Protein AF-A0A0F7SDL3-F1 (afdb_monomer_lite)

pLDDT: mean 82.26, std 19.61, range [41.38, 98.69]

Radius of gyration: 29.37 Å; chains: 1; bounding box: 58×48×86 Å

Sequence (144 aa):
MLKLSLVQLTTLALVLLSTGQEAFARPGKLRPVKSKHLRHDIKRKDLLSGARKLQSLAYATSERNRVFGSPGHKATVSFIEDEIRKAGDYYDVHLQPFTATYAQHSSELAIDNQPTKSVTFTYSPNGQFNDTKVVVLAQLKLQL

Structure (mmCIF, N/CA/C/O backbone):
data_AF-A0A0F7SDL3-F1
#
_entry.id   AF-A0A0F7SDL3-F1
#
loop_
_atom_site.group_PDB
_atom_site.id
_atom_sit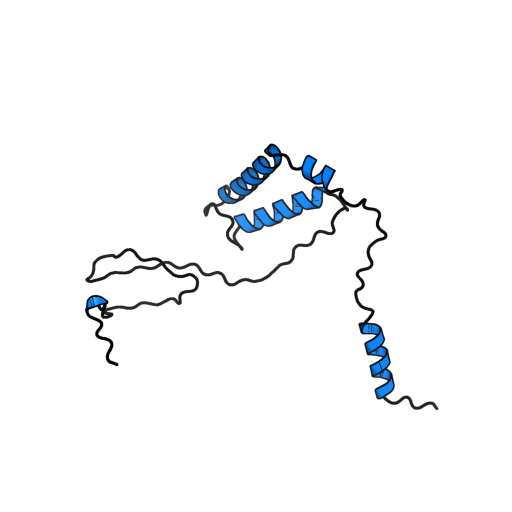e.type_symbol
_atom_site.label_atom_id
_atom_site.label_alt_id
_atom_site.label_comp_id
_atom_site.label_asym_id
_atom_site.label_entity_id
_atom_site.label_seq_id
_atom_site.pdbx_PDB_ins_code
_atom_site.Cartn_x
_atom_site.Cartn_y
_atom_site.Cartn_z
_atom_site.occupancy
_atom_site.B_iso_or_equiv
_atom_site.auth_seq_id
_atom_site.auth_comp_id
_atom_site.auth_asym_id
_atom_site.auth_atom_id
_atom_site.pdbx_PDB_model_num
ATOM 1 N N . MET A 1 1 ? 32.408 -34.895 48.897 1.00 44.41 1 MET A N 1
ATOM 2 C CA . MET A 1 1 ? 32.578 -34.105 47.656 1.00 44.41 1 MET A CA 1
ATOM 3 C C . MET A 1 1 ? 31.716 -34.741 46.577 1.00 44.41 1 MET A C 1
ATOM 5 O O . MET A 1 1 ? 32.043 -35.825 46.112 1.00 44.41 1 MET A O 1
ATOM 9 N N . LEU A 1 2 ? 30.566 -34.138 46.273 1.00 45.31 2 LEU A N 1
ATOM 10 C CA . LEU A 1 2 ? 29.586 -34.678 45.328 1.00 45.31 2 LEU A CA 1
ATOM 11 C C . LEU A 1 2 ? 30.009 -34.272 43.905 1.00 45.31 2 LEU A C 1
ATOM 13 O O . LEU A 1 2 ? 29.985 -33.090 43.570 1.00 45.31 2 LEU A O 1
ATOM 17 N N . LYS A 1 3 ? 30.466 -35.227 43.088 1.00 47.59 3 LYS A N 1
ATOM 18 C CA . LYS A 1 3 ? 30.807 -34.983 41.679 1.00 47.59 3 LYS A CA 1
ATOM 19 C C . LYS A 1 3 ? 29.519 -35.003 40.853 1.00 47.59 3 LYS A C 1
ATOM 21 O O . LYS A 1 3 ? 29.035 -36.080 40.517 1.00 47.59 3 LYS A O 1
ATOM 26 N N . LEU A 1 4 ? 28.967 -33.831 40.538 1.00 46.84 4 LEU A N 1
ATOM 27 C CA . LEU A 1 4 ? 27.928 -33.721 39.511 1.00 46.84 4 LEU A CA 1
ATOM 28 C C . LEU A 1 4 ? 28.576 -33.853 38.128 1.00 46.84 4 LEU A C 1
ATOM 30 O O . LEU A 1 4 ? 29.493 -33.111 37.781 1.00 46.84 4 LEU A O 1
ATOM 34 N N . SER A 1 5 ? 28.095 -34.820 37.350 1.00 55.72 5 SER A N 1
ATOM 35 C CA . SER A 1 5 ? 28.445 -34.991 35.940 1.00 55.72 5 SER A CA 1
ATOM 36 C C . SER A 1 5 ? 27.737 -33.933 35.089 1.00 55.72 5 SER A C 1
ATOM 38 O O . SER A 1 5 ? 26.569 -33.623 35.321 1.00 55.72 5 SER A O 1
ATOM 40 N N . LEU A 1 6 ? 28.434 -33.426 34.068 1.00 48.31 6 LEU A N 1
ATOM 41 C CA . LEU A 1 6 ? 27.993 -32.388 33.125 1.00 48.31 6 LEU A CA 1
ATOM 42 C C . LEU A 1 6 ? 26.655 -32.716 32.421 1.00 48.31 6 LEU A C 1
ATOM 44 O O . LEU A 1 6 ? 25.958 -31.817 31.961 1.00 48.31 6 LEU A O 1
ATOM 48 N N . VAL A 1 7 ? 26.256 -33.992 32.401 1.00 48.56 7 VAL A N 1
ATOM 49 C CA . VAL A 1 7 ? 24.986 -34.476 31.826 1.00 48.56 7 VAL A CA 1
ATOM 50 C C . VAL A 1 7 ? 23.770 -34.150 32.709 1.00 48.56 7 VAL A C 1
ATOM 52 O O . VAL A 1 7 ? 22.652 -34.075 32.213 1.00 48.56 7 VAL A O 1
ATOM 55 N N . GLN A 1 8 ? 23.959 -33.902 34.009 1.00 46.53 8 GLN A N 1
ATOM 56 C CA . GLN A 1 8 ? 22.860 -33.521 34.910 1.00 46.53 8 GLN A CA 1
ATOM 57 C C . GLN A 1 8 ? 22.561 -32.014 34.909 1.00 46.53 8 GLN A C 1
ATOM 59 O O . GLN A 1 8 ? 21.512 -31.604 35.398 1.00 46.53 8 GLN A O 1
ATOM 64 N N . LEU A 1 9 ? 23.445 -31.183 34.345 1.00 43.44 9 LEU A N 1
ATOM 65 C CA . LEU A 1 9 ? 23.198 -29.742 34.206 1.00 43.44 9 LEU A CA 1
ATOM 66 C C . LEU A 1 9 ? 22.386 -29.392 32.952 1.00 43.44 9 LEU A C 1
ATOM 68 O O . LEU A 1 9 ? 21.700 -28.372 32.939 1.00 43.44 9 LEU A O 1
ATOM 72 N N . THR A 1 10 ? 22.403 -30.231 31.915 1.00 46.22 10 THR A N 1
ATOM 73 C CA . THR A 1 10 ? 21.662 -29.964 30.671 1.00 46.22 10 THR A CA 1
ATOM 74 C C . THR A 1 10 ? 20.185 -30.344 30.759 1.00 46.22 10 THR A C 1
ATOM 76 O O . THR A 1 10 ? 19.356 -29.703 30.115 1.00 46.22 10 THR A O 1
ATOM 79 N N . THR A 1 11 ? 19.810 -31.311 31.600 1.00 42.84 11 THR A N 1
ATOM 80 C CA . THR A 1 11 ? 18.397 -31.673 31.805 1.00 42.84 11 THR A CA 1
ATOM 81 C C . THR A 1 11 ? 17.630 -30.652 32.644 1.00 42.84 11 THR A C 1
ATOM 83 O O . THR A 1 11 ? 16.439 -30.466 32.409 1.00 42.84 11 THR A O 1
ATOM 86 N N . LEU A 1 12 ? 18.286 -29.920 33.553 1.00 41.38 12 LEU A N 1
ATOM 87 C CA . LEU A 1 12 ? 17.615 -28.863 34.320 1.00 41.38 12 LEU A CA 1
ATOM 88 C C . LEU A 1 12 ? 17.368 -27.596 33.480 1.00 41.38 12 LEU A C 1
ATOM 90 O O . LEU A 1 12 ? 16.360 -26.919 33.666 1.00 41.38 12 LEU A O 1
ATOM 94 N N . ALA A 1 13 ? 18.234 -27.312 32.502 1.00 48.34 13 ALA A N 1
ATOM 95 C CA . ALA A 1 13 ? 18.068 -26.178 31.592 1.00 48.34 13 ALA A CA 1
ATOM 96 C C . ALA A 1 13 ? 16.918 -26.375 30.584 1.00 48.34 13 ALA A C 1
ATOM 98 O O . ALA A 1 13 ? 16.270 -25.402 30.203 1.00 48.34 13 ALA A O 1
ATOM 99 N N . LEU A 1 14 ? 16.613 -27.618 30.185 1.00 42.19 14 LEU A N 1
ATOM 100 C CA . LEU A 1 14 ? 15.538 -27.892 29.223 1.00 42.19 14 LEU A CA 1
ATOM 101 C C . LEU A 1 14 ? 14.135 -27.841 29.855 1.00 42.19 14 LEU A C 1
ATOM 103 O O . LEU A 1 14 ? 13.177 -27.474 29.180 1.00 42.19 14 LEU A O 1
ATOM 107 N N . VAL A 1 15 ? 14.012 -28.118 31.157 1.00 45.72 15 VAL A N 1
ATOM 108 C CA . VAL A 1 15 ? 12.742 -27.955 31.894 1.00 45.72 15 VAL A CA 1
ATOM 109 C C . VAL A 1 15 ? 12.436 -26.475 32.174 1.00 45.72 15 VAL A C 1
ATOM 111 O O . VAL A 1 15 ? 11.274 -26.093 32.242 1.00 45.72 15 VAL A O 1
ATOM 114 N N . LEU A 1 16 ? 13.458 -25.616 32.251 1.00 47.44 16 LEU A N 1
ATOM 115 C CA . LEU A 1 16 ? 13.290 -24.159 32.374 1.00 47.44 16 LEU A CA 1
ATOM 116 C C . LEU A 1 16 ? 12.958 -23.462 31.040 1.00 47.44 16 LEU A C 1
ATOM 118 O O . LEU A 1 16 ? 12.500 -22.320 31.051 1.00 47.44 16 LEU A O 1
ATOM 122 N N . LEU A 1 17 ? 13.156 -24.132 29.897 1.00 44.50 17 LEU A N 1
ATOM 123 C CA . LEU A 1 17 ? 12.828 -23.593 28.571 1.00 44.50 17 LEU A CA 1
ATOM 124 C C . LEU A 1 17 ? 11.430 -23.996 28.073 1.00 44.50 17 LEU A C 1
ATOM 126 O O . LEU A 1 17 ? 10.880 -23.304 27.222 1.00 44.50 17 LEU A O 1
ATOM 130 N N . SER A 1 18 ? 10.823 -25.061 28.613 1.00 44.84 18 SER A N 1
ATOM 131 C CA . SER A 1 18 ? 9.437 -25.438 28.282 1.00 44.84 18 SER A CA 1
ATOM 132 C C . SER A 1 18 ? 8.379 -24.641 29.052 1.00 44.84 18 SER A C 1
ATOM 134 O O . SER A 1 18 ? 7.203 -24.696 28.705 1.00 44.84 18 SER A O 1
ATOM 136 N N . THR A 1 19 ? 8.779 -23.858 30.060 1.00 49.62 19 THR A N 1
ATOM 137 C CA . THR A 1 19 ? 7.898 -22.919 30.779 1.00 49.62 19 THR A CA 1
ATOM 138 C C . THR A 1 19 ? 7.917 -21.501 30.193 1.00 49.62 19 THR A C 1
ATOM 140 O O . THR A 1 19 ? 7.320 -20.583 30.755 1.00 49.62 19 THR A O 1
ATOM 143 N N . GLY A 1 20 ? 8.619 -21.287 29.077 1.00 50.12 20 GLY A N 1
ATOM 144 C CA . GLY A 1 20 ? 8.717 -19.995 28.411 1.00 50.12 20 GLY A CA 1
ATOM 145 C C . GLY A 1 20 ? 7.558 -19.744 27.451 1.00 50.12 20 GLY A C 1
ATOM 146 O O . GLY A 1 20 ? 7.540 -20.296 26.360 1.00 50.12 20 GLY A O 1
ATOM 147 N N . GLN A 1 21 ? 6.678 -18.818 27.841 1.00 47.75 21 GLN A N 1
ATOM 148 C CA . GLN A 1 21 ? 5.599 -18.208 27.052 1.00 47.75 21 GLN A CA 1
ATOM 149 C C . GLN A 1 21 ? 4.254 -18.951 27.013 1.00 47.75 21 GLN A C 1
ATOM 151 O O . GLN A 1 21 ? 3.560 -18.946 26.001 1.00 47.75 21 GLN A O 1
ATOM 156 N N . GLU A 1 22 ? 3.762 -19.390 28.171 1.00 42.62 22 GLU A N 1
ATOM 157 C CA . GLU A 1 22 ? 2.388 -18.980 28.482 1.00 42.62 22 GLU A CA 1
ATOM 158 C C . GLU A 1 22 ? 2.457 -17.451 28.578 1.00 42.62 22 GLU A C 1
ATOM 160 O O . GLU A 1 22 ? 3.013 -16.902 29.533 1.00 42.62 22 GLU A O 1
ATOM 165 N N . ALA A 1 23 ? 2.026 -16.741 27.531 1.00 47.28 23 ALA A N 1
ATOM 166 C CA . ALA A 1 23 ? 1.775 -15.316 27.657 1.00 47.28 23 ALA A CA 1
ATOM 167 C C . ALA A 1 23 ? 0.860 -15.181 28.871 1.00 47.28 23 ALA A C 1
ATOM 169 O O . ALA A 1 23 ? -0.267 -15.670 28.825 1.00 47.28 23 ALA A O 1
ATOM 170 N N . PHE A 1 24 ? 1.369 -14.619 29.972 1.00 42.44 24 PHE A N 1
ATOM 171 C CA . PHE A 1 24 ? 0.563 -14.362 31.154 1.00 42.44 24 PHE A CA 1
ATOM 172 C C . PHE A 1 24 ? -0.623 -13.530 30.683 1.00 42.44 24 PHE A C 1
ATOM 174 O O . PHE A 1 24 ? -0.495 -12.326 30.450 1.00 42.44 24 PHE A O 1
ATOM 181 N N . ALA A 1 25 ? -1.765 -14.187 30.479 1.00 52.19 25 ALA A N 1
ATOM 182 C CA . ALA A 1 25 ? -3.009 -13.514 30.208 1.00 52.19 25 ALA A CA 1
ATOM 183 C C . ALA A 1 25 ? -3.207 -12.599 31.410 1.00 52.19 25 ALA A C 1
ATOM 185 O O . ALA A 1 25 ? -3.392 -13.072 32.536 1.00 52.19 25 ALA A O 1
ATOM 186 N N . ARG A 1 26 ? -3.073 -11.283 31.188 1.00 53.75 26 ARG A N 1
ATOM 187 C CA . ARG A 1 26 ? -3.397 -10.286 32.207 1.00 53.75 26 ARG A CA 1
ATOM 188 C C . ARG A 1 26 ? -4.755 -10.690 32.791 1.00 53.75 26 ARG A C 1
ATOM 190 O O . ARG A 1 26 ? -5.655 -10.979 31.998 1.00 53.75 26 ARG A O 1
ATOM 197 N N . PRO A 1 27 ? -4.918 -10.749 34.126 1.00 49.06 27 PRO A N 1
ATOM 198 C CA . PRO A 1 27 ? -6.182 -11.146 34.733 1.00 49.06 27 PRO A CA 1
ATOM 199 C C . PRO A 1 27 ? -7.322 -10.358 34.076 1.00 49.06 27 PRO A C 1
ATOM 201 O O . PRO A 1 27 ? -7.302 -9.126 34.048 1.00 49.06 27 PRO A O 1
ATOM 204 N N . GLY A 1 28 ? -8.240 -11.091 33.439 1.00 62.06 28 GLY A N 1
ATOM 205 C CA . GLY A 1 28 ? -9.167 -10.566 32.439 1.00 62.06 28 GLY A CA 1
ATOM 206 C C . GLY A 1 28 ? -10.109 -9.513 33.010 1.00 62.06 28 GLY A C 1
ATOM 207 O O . GLY A 1 28 ? -11.153 -9.839 33.566 1.00 62.06 28 GLY A O 1
ATOM 208 N N . LYS A 1 29 ? -9.755 -8.236 32.845 1.00 59.78 29 LYS A N 1
ATOM 209 C CA . LYS A 1 29 ? -10.617 -7.099 33.203 1.00 59.78 29 LYS A CA 1
ATOM 210 C C . LYS A 1 29 ? -11.570 -6.696 32.070 1.00 59.78 29 LYS A C 1
ATOM 212 O O . LYS A 1 29 ? -12.485 -5.903 32.284 1.00 59.78 29 LYS A O 1
ATOM 217 N N . LEU A 1 30 ? -11.366 -7.237 30.869 1.00 68.44 30 LEU A N 1
ATOM 218 C CA . LEU A 1 30 ? -12.079 -6.852 29.656 1.00 68.44 30 LEU A CA 1
ATOM 219 C C . LEU A 1 30 ? -13.218 -7.834 29.376 1.00 68.44 30 LEU A C 1
ATOM 221 O O . LEU A 1 30 ? -13.021 -9.045 29.294 1.00 68.44 30 LEU A O 1
ATOM 225 N N . ARG A 1 31 ? -14.439 -7.306 29.259 1.00 74.00 31 ARG A N 1
ATOM 226 C CA . ARG A 1 31 ? -15.630 -8.120 28.992 1.00 74.00 31 ARG A CA 1
ATOM 227 C C . ARG A 1 31 ? -15.561 -8.662 27.562 1.00 74.00 31 ARG A C 1
ATOM 229 O O . ARG A 1 31 ? -15.418 -7.851 26.651 1.00 74.00 31 ARG A O 1
ATOM 236 N N . PRO A 1 32 ? -15.757 -9.974 27.340 1.00 77.75 32 PRO A N 1
ATOM 237 C CA . PRO A 1 32 ? -15.814 -10.532 25.996 1.00 77.75 32 PRO A CA 1
ATOM 238 C C . PRO A 1 32 ? -16.857 -9.827 25.124 1.00 77.75 32 PRO A C 1
ATOM 240 O O . PRO A 1 32 ? -17.986 -9.567 25.560 1.00 77.75 32 PRO A O 1
ATOM 243 N N . VAL A 1 33 ? -16.496 -9.552 23.869 1.00 82.56 33 VAL A N 1
ATOM 244 C CA . VAL A 1 33 ? -17.413 -8.956 22.892 1.00 82.56 33 VAL A CA 1
ATOM 245 C C . VAL A 1 33 ? -18.567 -9.922 22.629 1.00 82.56 33 VAL A C 1
ATOM 247 O O . VAL A 1 33 ? -18.367 -11.061 22.208 1.00 82.56 33 VAL A O 1
ATOM 250 N N . LYS A 1 34 ? -19.809 -9.468 22.824 1.00 89.50 34 LYS A N 1
ATOM 251 C CA . LYS A 1 34 ? -20.985 -10.273 22.468 1.00 89.50 34 LYS A CA 1
ATOM 252 C C . LYS A 1 34 ? -21.309 -10.096 20.988 1.00 89.50 34 LYS A C 1
ATOM 254 O O . LYS A 1 34 ? -21.602 -8.992 20.532 1.00 89.50 34 LYS A O 1
ATOM 259 N N . SER A 1 35 ? -21.383 -11.211 20.270 1.00 92.31 35 SER A N 1
ATOM 260 C CA . SER A 1 35 ? -21.625 -11.266 18.822 1.00 92.31 35 SER A CA 1
ATOM 261 C C . SER A 1 35 ? -22.849 -10.453 18.348 1.00 92.31 35 SER A C 1
ATOM 263 O O . SER A 1 35 ? -22.792 -9.776 17.322 1.00 92.31 35 SER A O 1
ATOM 265 N N . LYS A 1 36 ? -23.954 -10.464 19.112 1.00 95.25 36 LYS A N 1
ATOM 266 C CA . LYS A 1 36 ? -25.171 -9.690 18.795 1.00 95.25 36 LYS A CA 1
ATOM 267 C C . LYS A 1 36 ? -24.939 -8.174 18.839 1.00 95.25 36 LYS A C 1
ATOM 269 O O . LYS A 1 36 ? -25.454 -7.479 17.970 1.00 95.25 36 LYS A O 1
ATOM 274 N N . HIS A 1 37 ? -24.191 -7.679 19.827 1.00 91.62 37 HIS A N 1
ATOM 275 C CA . HIS A 1 37 ? -23.888 -6.249 19.945 1.00 91.62 37 HIS A CA 1
ATOM 276 C C . HIS A 1 37 ? -22.924 -5.814 18.841 1.00 91.62 37 HIS A C 1
ATOM 278 O O . HIS A 1 37 ? -23.240 -4.884 18.115 1.00 91.62 37 HIS A O 1
ATOM 284 N N . LEU A 1 38 ? -21.858 -6.584 18.594 1.00 89.81 38 LEU A N 1
ATOM 285 C CA . LEU A 1 38 ? -20.905 -6.286 17.521 1.00 89.81 38 LEU A CA 1
ATOM 286 C C . LEU A 1 38 ? -21.587 -6.135 16.156 1.00 89.81 38 LEU A C 1
ATOM 288 O O . LEU A 1 38 ? -21.374 -5.150 15.460 1.00 89.81 38 LEU A O 1
ATOM 292 N N . ARG A 1 39 ? -22.451 -7.085 15.775 1.00 94.38 39 ARG A N 1
ATOM 293 C CA . ARG A 1 39 ? -23.202 -6.976 14.514 1.00 94.38 39 ARG A CA 1
ATOM 294 C C . ARG A 1 39 ? -24.139 -5.775 14.485 1.00 94.38 39 ARG A C 1
ATOM 296 O O . ARG A 1 39 ? -24.354 -5.213 13.418 1.00 94.38 39 ARG A O 1
ATOM 303 N N . HIS A 1 40 ? -24.720 -5.410 15.628 1.00 95.81 40 HIS A N 1
ATOM 304 C CA . HIS A 1 40 ? -25.556 -4.222 15.714 1.00 95.81 40 HIS A CA 1
ATOM 305 C C . HIS A 1 40 ? -24.726 -2.953 15.490 1.00 95.81 40 HIS A C 1
ATOM 307 O O . HIS A 1 40 ? -25.217 -2.043 14.830 1.00 95.81 40 HIS A O 1
ATOM 313 N N . ASP A 1 41 ? -23.492 -2.899 15.982 1.00 93.50 41 ASP A N 1
ATOM 314 C CA . ASP A 1 41 ? -22.626 -1.718 15.898 1.00 93.50 41 ASP A CA 1
ATOM 315 C C . ASP A 1 41 ? -21.999 -1.520 14.509 1.00 93.50 41 ASP A C 1
ATOM 317 O O . ASP A 1 41 ? -21.608 -0.409 14.160 1.00 93.50 41 ASP A O 1
ATOM 321 N N . ILE A 1 42 ? -21.980 -2.550 13.658 1.00 94.31 42 ILE A N 1
ATOM 322 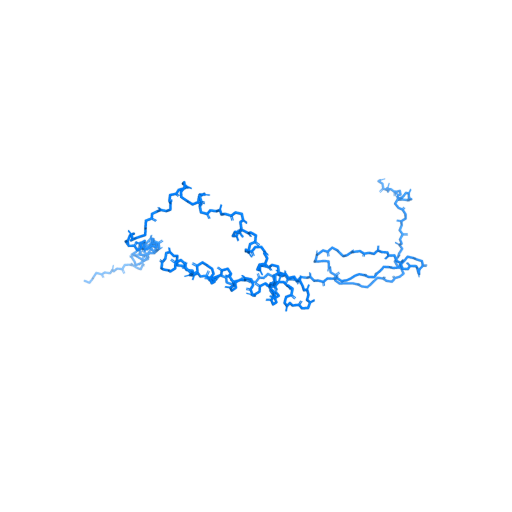C CA . ILE A 1 42 ? -21.551 -2.426 12.259 1.00 94.31 42 ILE A CA 1
ATOM 323 C C . ILE A 1 42 ? -22.621 -1.663 11.464 1.00 94.31 42 ILE A C 1
ATOM 325 O O . ILE A 1 42 ? -23.620 -2.229 11.011 1.00 94.31 42 ILE A O 1
ATOM 329 N N . LYS A 1 43 ? -22.417 -0.356 11.263 1.00 97.56 43 LYS A N 1
ATOM 330 C CA . LYS A 1 43 ? -23.318 0.483 10.460 1.00 97.56 43 LYS A CA 1
ATOM 331 C C . LYS A 1 43 ? -22.735 0.774 9.081 1.00 97.56 43 LYS A C 1
ATOM 333 O O . LYS A 1 43 ? -21.570 1.133 8.932 1.00 97.56 43 LYS A O 1
ATOM 338 N N . ARG A 1 44 ? -23.598 0.750 8.057 1.00 98.06 44 ARG A N 1
ATOM 339 C CA . ARG A 1 44 ? -23.237 1.099 6.668 1.00 98.06 44 ARG A CA 1
ATOM 340 C C . ARG A 1 44 ? -22.559 2.469 6.553 1.00 98.06 44 ARG A C 1
ATOM 342 O O . ARG A 1 44 ? -21.610 2.610 5.788 1.00 98.06 44 ARG A O 1
ATOM 349 N N . LYS A 1 45 ? -23.051 3.472 7.289 1.00 98.12 45 LYS A N 1
ATOM 350 C CA . LYS A 1 45 ? -22.488 4.832 7.278 1.00 98.12 45 LYS A CA 1
ATOM 351 C C . LYS A 1 45 ? -21.027 4.864 7.743 1.00 98.12 45 LYS A C 1
ATOM 353 O O . LYS A 1 45 ? -20.220 5.566 7.141 1.00 98.12 45 LYS A O 1
ATOM 358 N N . ASP A 1 46 ? -20.686 4.056 8.743 1.00 96.88 46 ASP A N 1
ATOM 359 C CA . ASP A 1 46 ? -19.356 4.034 9.347 1.00 96.88 46 ASP A CA 1
ATOM 360 C C . ASP A 1 46 ? -18.387 3.262 8.439 1.00 96.88 46 ASP A C 1
ATOM 362 O O . ASP A 1 46 ? -17.285 3.737 8.173 1.00 96.88 46 ASP A O 1
ATOM 366 N N . LEU A 1 47 ? -18.848 2.161 7.823 1.00 97.25 47 LEU A N 1
ATOM 367 C CA . LEU A 1 47 ? -18.103 1.449 6.773 1.00 97.25 47 LEU A CA 1
ATOM 368 C C . LEU A 1 47 ? -17.787 2.352 5.571 1.00 97.25 47 LEU A C 1
ATOM 370 O O . LEU A 1 47 ? -16.658 2.371 5.081 1.00 97.25 47 LEU A O 1
ATOM 374 N N . LEU A 1 48 ? -18.770 3.130 5.102 1.00 98.44 48 LEU A N 1
ATOM 375 C CA . LEU A 1 48 ? -18.572 4.076 4.003 1.00 98.44 48 LEU A CA 1
ATOM 376 C C . LEU A 1 48 ? -17.597 5.199 4.383 1.00 98.44 48 LEU A C 1
ATOM 378 O O . LEU A 1 48 ? -16.763 5.583 3.564 1.00 98.44 48 LEU A O 1
ATOM 382 N N . SER A 1 49 ? -17.687 5.718 5.609 1.00 97.94 49 SER A N 1
ATOM 383 C CA . SER A 1 49 ? -16.746 6.714 6.129 1.00 97.94 49 SER A CA 1
ATOM 384 C C . SER A 1 49 ? -15.314 6.171 6.141 1.00 97.94 49 SER A C 1
ATOM 386 O O . SER A 1 49 ? -14.410 6.800 5.588 1.00 97.94 49 SER A O 1
ATOM 388 N N . GLY A 1 50 ? -15.118 4.953 6.660 1.00 97.19 50 GLY A N 1
ATOM 389 C CA . GLY A 1 50 ? -13.823 4.271 6.650 1.00 97.19 50 GLY A CA 1
ATOM 390 C C . GLY A 1 50 ? -13.276 4.071 5.235 1.00 97.19 50 GLY A C 1
ATOM 391 O O . GLY A 1 50 ? -12.128 4.417 4.959 1.00 97.19 50 GLY A O 1
ATOM 392 N N . ALA A 1 51 ? -14.109 3.607 4.298 1.00 98.06 51 ALA A N 1
ATOM 393 C CA . ALA A 1 51 ? -13.715 3.443 2.898 1.00 98.06 51 ALA A CA 1
ATOM 394 C C . ALA A 1 51 ? -13.279 4.771 2.251 1.00 98.06 51 ALA A C 1
ATOM 396 O O . ALA A 1 51 ? -12.245 4.827 1.583 1.00 98.06 51 ALA A O 1
ATOM 397 N N . ARG A 1 52 ? -14.019 5.862 2.495 1.00 98.50 52 ARG A N 1
ATOM 398 C CA . ARG A 1 52 ? -13.667 7.208 2.010 1.00 98.50 52 ARG A CA 1
ATOM 399 C C . ARG A 1 52 ? -12.369 7.718 2.621 1.00 98.50 52 ARG A C 1
ATOM 401 O O . ARG A 1 52 ? -11.564 8.318 1.913 1.00 98.50 52 ARG A O 1
ATOM 408 N N . LYS A 1 53 ? -12.130 7.449 3.907 1.00 98.50 53 LYS A N 1
ATOM 409 C CA . LYS A 1 53 ? -10.866 7.798 4.559 1.00 98.50 53 LYS A CA 1
ATOM 410 C C . LYS A 1 53 ? -9.700 7.061 3.904 1.00 98.50 53 LYS A C 1
ATOM 412 O O . LYS A 1 53 ? -8.756 7.718 3.476 1.00 98.50 53 LYS A O 1
ATOM 417 N N . LEU A 1 54 ? -9.800 5.746 3.708 1.00 98.38 54 LEU A N 1
ATOM 418 C CA . LEU A 1 54 ? -8.777 4.960 3.004 1.00 98.38 54 LEU A CA 1
ATOM 419 C C . LEU A 1 54 ? -8.537 5.456 1.569 1.00 98.38 54 LEU A C 1
ATOM 421 O O . LEU A 1 54 ? -7.394 5.514 1.120 1.00 98.38 54 LEU A O 1
ATOM 425 N N . GLN A 1 55 ? -9.590 5.855 0.853 1.00 98.44 55 GLN A N 1
ATOM 426 C CA . GLN A 1 55 ? -9.455 6.456 -0.474 1.00 98.44 55 GLN A CA 1
ATOM 427 C C . GLN A 1 55 ? -8.729 7.807 -0.420 1.00 98.44 55 GLN A C 1
ATOM 429 O O . GLN A 1 55 ? -7.831 8.043 -1.224 1.00 98.44 55 GLN A O 1
ATOM 434 N N . SER A 1 56 ? -9.057 8.669 0.548 1.00 98.69 56 SER A N 1
ATOM 435 C CA . SER A 1 56 ? -8.382 9.963 0.714 1.00 98.69 56 SER A CA 1
ATOM 436 C C . SER A 1 56 ? -6.885 9.816 0.991 1.00 98.69 56 SER A C 1
ATOM 438 O O . SER A 1 56 ? -6.102 10.610 0.486 1.00 98.69 56 SER A O 1
ATOM 440 N N . LEU A 1 57 ? -6.477 8.767 1.718 1.00 98.62 57 LEU A N 1
ATOM 441 C CA . LEU A 1 57 ? -5.064 8.480 1.982 1.00 98.62 57 LEU A CA 1
ATOM 442 C C . LEU A 1 57 ? -4.312 8.104 0.702 1.00 98.62 57 LEU A C 1
ATOM 444 O O . LEU A 1 57 ? -3.177 8.526 0.521 1.00 98.62 57 LEU A O 1
ATOM 448 N N . ALA A 1 58 ? -4.954 7.359 -0.204 1.00 98.38 58 ALA A N 1
ATOM 449 C CA . ALA A 1 58 ? -4.405 7.117 -1.536 1.00 98.38 58 ALA A CA 1
ATOM 450 C C . ALA A 1 58 ? -4.271 8.434 -2.315 1.00 98.38 58 ALA A C 1
ATOM 452 O O . ALA A 1 58 ? -3.213 8.736 -2.848 1.00 98.38 58 ALA A O 1
ATOM 453 N N . TYR A 1 59 ? -5.335 9.237 -2.364 1.00 98.44 59 TYR A N 1
ATOM 454 C CA . TYR A 1 59 ? -5.414 10.433 -3.213 1.00 98.44 59 TYR A CA 1
ATOM 455 C C . TYR A 1 59 ? -4.569 11.608 -2.703 1.00 98.44 59 TYR A C 1
ATOM 457 O O . TYR A 1 59 ? -4.378 12.573 -3.439 1.00 98.44 59 TYR A O 1
ATOM 465 N N . ALA A 1 60 ? -4.063 11.525 -1.472 1.00 98.25 60 ALA A N 1
ATOM 466 C CA . ALA A 1 60 ? -3.117 12.475 -0.902 1.00 98.25 60 ALA A CA 1
ATOM 467 C C . ALA A 1 60 ? -1.684 12.317 -1.452 1.00 98.25 60 ALA A C 1
ATOM 469 O O . ALA A 1 60 ? -0.822 13.120 -1.105 1.00 98.25 60 ALA A O 1
ATOM 470 N N . THR A 1 61 ? -1.415 11.307 -2.291 1.00 97.06 61 THR A N 1
ATOM 471 C CA . THR A 1 61 ? -0.109 11.096 -2.939 1.00 97.06 61 THR A CA 1
ATOM 472 C C . THR A 1 61 ? -0.198 11.243 -4.459 1.00 97.06 61 THR A C 1
ATOM 474 O O . THR A 1 61 ? -1.276 11.128 -5.050 1.00 97.06 61 THR A O 1
ATOM 477 N N . SER A 1 62 ? 0.949 11.468 -5.106 1.00 96.50 62 SER A N 1
ATOM 478 C CA . SER A 1 62 ? 1.084 11.546 -6.568 1.00 96.50 62 SER A CA 1
ATOM 479 C C . SER A 1 62 ? 0.635 10.269 -7.278 1.00 96.50 62 SER A C 1
ATOM 481 O O . SER A 1 62 ? -0.022 10.328 -8.313 1.00 96.50 62 SER A O 1
ATOM 483 N N . GLU A 1 63 ? 0.949 9.108 -6.708 1.00 94.31 63 GLU A N 1
ATOM 484 C CA . GLU A 1 63 ? 0.670 7.787 -7.283 1.00 94.31 63 GLU A CA 1
ATOM 485 C C . GLU A 1 63 ? -0.781 7.344 -7.055 1.00 94.31 63 GLU A C 1
ATOM 487 O O . GLU A 1 63 ? -1.233 6.361 -7.650 1.00 94.31 63 GLU A O 1
ATOM 492 N N . ARG A 1 64 ? -1.517 8.058 -6.188 1.00 97.56 64 ARG A N 1
ATOM 493 C CA . ARG A 1 64 ? -2.955 7.885 -5.934 1.00 97.56 64 ARG A CA 1
ATOM 494 C C . ARG A 1 64 ? -3.349 6.464 -5.521 1.00 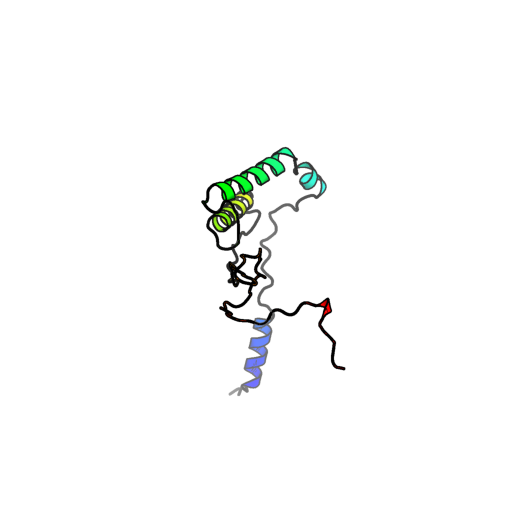97.56 64 ARG A C 1
ATOM 496 O O . ARG A 1 64 ? -4.448 5.999 -5.822 1.00 97.56 64 ARG A O 1
ATOM 503 N N . ASN A 1 65 ? -2.458 5.757 -4.830 1.00 96.81 65 ASN A N 1
ATOM 504 C CA . ASN A 1 65 ? -2.643 4.360 -4.447 1.00 96.81 65 ASN A CA 1
ATOM 505 C C . ASN A 1 65 ? -2.111 4.067 -3.032 1.00 96.81 65 ASN A C 1
ATOM 507 O O . ASN A 1 65 ? -1.557 4.929 -2.355 1.00 96.81 65 ASN A O 1
ATOM 511 N N . ARG A 1 66 ? -2.319 2.829 -2.569 1.00 97.25 66 ARG A N 1
ATOM 512 C CA . ARG A 1 66 ? -1.844 2.323 -1.268 1.00 97.25 66 ARG A CA 1
ATOM 513 C C . ARG A 1 66 ? -0.946 1.089 -1.436 1.00 97.25 66 ARG A C 1
ATOM 515 O O . ARG A 1 66 ? -1.037 0.160 -0.639 1.00 97.25 66 ARG A O 1
ATOM 522 N N . VAL A 1 67 ? -0.144 1.047 -2.508 1.00 95.00 67 VAL A N 1
ATOM 523 C CA . VAL A 1 67 ? 0.810 -0.046 -2.784 1.00 95.00 67 VAL A CA 1
ATOM 524 C C . VAL A 1 67 ? 1.777 -0.209 -1.611 1.00 95.00 67 VAL A C 1
ATOM 526 O O . VAL A 1 67 ? 2.234 0.784 -1.052 1.00 95.00 67 VAL A O 1
ATOM 529 N N . PHE A 1 68 ? 2.078 -1.449 -1.219 1.00 94.56 68 PHE A N 1
ATOM 530 C CA . PHE A 1 68 ? 2.902 -1.724 -0.042 1.00 94.56 68 PHE A CA 1
ATOM 531 C C . PHE A 1 68 ? 4.251 -0.988 -0.090 1.00 94.56 68 PHE A C 1
ATOM 533 O O . PHE A 1 68 ? 4.862 -0.827 -1.141 1.00 94.56 68 PHE A O 1
ATOM 540 N N . GLY A 1 69 ? 4.694 -0.485 1.061 1.00 93.62 69 GLY A N 1
ATOM 541 C CA . GLY A 1 69 ? 5.916 0.319 1.181 1.00 93.62 69 GLY A CA 1
ATOM 542 C C . GLY A 1 69 ? 5.795 1.784 0.726 1.00 93.62 69 GLY A C 1
ATOM 543 O O . GLY A 1 69 ? 6.612 2.604 1.152 1.00 93.62 69 GLY A O 1
ATOM 544 N N . SER A 1 70 ? 4.768 2.148 -0.052 1.00 95.06 70 SER A N 1
ATOM 545 C CA . SER A 1 70 ? 4.554 3.523 -0.526 1.00 95.06 70 SER A CA 1
ATOM 546 C C . SER A 1 70 ? 4.116 4.486 0.594 1.00 95.06 70 SER A C 1
ATOM 548 O O . SER A 1 70 ? 3.683 4.043 1.667 1.00 95.06 70 SER A O 1
ATOM 550 N N . PRO A 1 71 ? 4.171 5.817 0.372 1.00 97.56 71 PRO A N 1
ATOM 551 C CA . PRO A 1 71 ? 3.637 6.794 1.323 1.00 97.56 71 PRO A CA 1
ATOM 552 C C . PRO A 1 71 ? 2.156 6.561 1.668 1.00 97.56 71 PRO A C 1
ATOM 554 O O . PRO A 1 71 ? 1.791 6.586 2.843 1.00 97.56 71 PRO A O 1
ATOM 557 N N . GLY A 1 72 ? 1.316 6.245 0.673 1.00 98.12 72 GLY A N 1
ATOM 558 C CA . GLY A 1 72 ? -0.107 5.955 0.885 1.00 98.12 72 GLY A CA 1
ATOM 559 C C . GLY A 1 72 ? -0.335 4.690 1.720 1.00 98.12 72 GLY A C 1
ATOM 560 O O . GLY A 1 72 ? -1.247 4.642 2.550 1.00 98.12 72 GLY A O 1
ATOM 561 N N . HIS A 1 73 ? 0.525 3.678 1.568 1.00 97.69 73 HIS A N 1
ATOM 562 C CA . HIS A 1 73 ? 0.516 2.496 2.431 1.00 97.69 73 HIS A CA 1
ATOM 563 C C . HIS A 1 73 ? 0.903 2.829 3.873 1.00 97.69 73 HIS A C 1
ATOM 565 O O . HIS A 1 73 ? 0.165 2.469 4.786 1.00 97.69 73 HIS A O 1
ATOM 571 N N . LYS A 1 74 ? 2.002 3.561 4.093 1.00 97.81 74 LYS A N 1
ATOM 572 C CA . LYS A 1 74 ? 2.434 3.963 5.444 1.00 97.81 74 LYS A CA 1
ATOM 573 C C . LYS A 1 74 ? 1.347 4.757 6.171 1.00 97.81 74 LYS A C 1
ATOM 575 O O . LYS A 1 74 ? 1.007 4.426 7.301 1.00 97.81 74 LYS A O 1
ATOM 580 N N . ALA A 1 75 ? 0.730 5.722 5.488 1.00 98.44 75 ALA A N 1
ATOM 581 C CA . ALA A 1 75 ? -0.376 6.500 6.044 1.00 98.44 75 ALA A CA 1
ATOM 582 C C . ALA A 1 75 ? -1.600 5.629 6.387 1.00 98.44 75 ALA A C 1
ATOM 584 O O . ALA A 1 75 ? -2.309 5.890 7.356 1.00 98.44 75 ALA A O 1
ATOM 585 N N . THR A 1 76 ? -1.837 4.568 5.611 1.00 98.50 76 THR A N 1
ATOM 586 C CA . THR A 1 76 ? -2.904 3.596 5.886 1.00 98.50 76 THR A CA 1
ATOM 587 C C . THR A 1 76 ? -2.612 2.749 7.116 1.00 98.50 76 THR A C 1
ATOM 589 O O . THR A 1 76 ? -3.519 2.533 7.914 1.00 98.50 76 THR A O 1
ATOM 592 N N . VAL A 1 77 ? -1.369 2.290 7.287 1.00 98.25 77 VAL A N 1
ATOM 593 C CA . VAL A 1 77 ? -0.952 1.539 8.480 1.00 98.25 77 VAL A CA 1
ATOM 594 C C . VAL A 1 77 ? -1.147 2.389 9.733 1.00 98.25 77 VAL A C 1
ATOM 596 O O . VAL A 1 77 ? -1.809 1.930 10.658 1.00 98.25 77 VAL A O 1
ATOM 599 N N . SER A 1 78 ? -0.672 3.640 9.727 1.00 97.88 78 SER A N 1
ATOM 600 C CA . SER A 1 78 ? -0.871 4.563 10.854 1.00 97.88 78 SER A CA 1
ATOM 601 C C . SER A 1 78 ? -2.350 4.807 11.149 1.00 97.88 78 SER A C 1
ATOM 603 O O . SER A 1 78 ? -2.764 4.721 12.295 1.00 97.88 78 SER A O 1
ATOM 605 N N . PHE A 1 79 ? -3.180 5.023 10.121 1.00 98.00 79 PHE A N 1
ATOM 606 C CA . PHE A 1 79 ? -4.621 5.193 10.317 1.00 98.00 79 PHE A CA 1
ATOM 607 C C . PHE A 1 79 ? -5.274 3.977 10.992 1.00 98.00 79 PHE A C 1
ATOM 609 O O . PHE A 1 79 ? -6.072 4.143 11.909 1.00 98.00 79 PHE A O 1
ATOM 616 N N . ILE A 1 80 ? -4.947 2.758 10.554 1.00 97.56 80 ILE A N 1
ATOM 617 C CA . ILE A 1 80 ? -5.505 1.535 11.148 1.00 97.56 80 ILE A CA 1
ATOM 618 C C . ILE A 1 80 ? -5.017 1.365 12.591 1.00 97.56 80 ILE A C 1
ATOM 620 O O . ILE A 1 80 ? -5.819 1.022 13.458 1.00 97.56 80 ILE A O 1
ATOM 624 N N . GLU A 1 81 ? -3.734 1.622 12.857 1.00 97.56 81 GLU A N 1
ATOM 625 C CA . GLU A 1 81 ? -3.187 1.599 14.215 1.00 97.56 81 GLU A CA 1
ATOM 626 C C . GLU A 1 81 ? -3.940 2.573 15.132 1.00 97.56 81 GLU A C 1
ATOM 628 O O . GLU A 1 81 ? -4.413 2.168 16.195 1.00 97.56 81 GLU A O 1
ATOM 633 N N . ASP A 1 82 ? -4.119 3.821 14.694 1.00 96.56 82 ASP A N 1
ATOM 634 C CA . ASP A 1 82 ? -4.828 4.855 15.446 1.00 96.56 82 ASP A CA 1
ATOM 635 C C . ASP A 1 82 ? -6.283 4.456 15.731 1.00 96.56 82 ASP A C 1
ATOM 637 O O . ASP A 1 82 ? -6.749 4.597 16.861 1.00 96.56 82 ASP A O 1
ATOM 641 N N . GLU A 1 83 ? -7.012 3.923 14.741 1.00 95.88 83 GLU A N 1
ATOM 642 C CA . GLU A 1 83 ? -8.396 3.468 14.939 1.00 95.88 83 GLU A CA 1
ATOM 643 C C . GLU A 1 83 ? -8.499 2.329 15.962 1.00 95.88 83 GLU A C 1
ATOM 645 O O . GLU A 1 83 ? -9.421 2.327 16.776 1.00 95.88 83 GLU A O 1
ATOM 650 N N . ILE A 1 84 ? -7.555 1.382 15.971 1.00 94.50 84 ILE A N 1
ATOM 651 C CA . ILE A 1 84 ? -7.559 0.287 16.954 1.00 94.50 84 ILE A CA 1
ATOM 652 C C . ILE A 1 84 ? -7.193 0.821 18.345 1.00 94.50 84 ILE A C 1
ATOM 654 O O . ILE A 1 84 ? -7.837 0.455 19.330 1.00 94.50 84 ILE A O 1
ATOM 658 N N . ARG A 1 85 ? -6.218 1.736 18.440 1.00 95.06 85 ARG A N 1
ATOM 659 C CA . ARG A 1 85 ? -5.806 2.356 19.712 1.00 95.06 85 ARG A CA 1
ATOM 660 C C . ARG A 1 85 ? -6.914 3.184 20.369 1.00 95.06 85 ARG A C 1
ATOM 662 O O . ARG A 1 85 ? -6.906 3.333 21.589 1.00 95.06 85 ARG A O 1
ATOM 669 N N . LYS A 1 86 ? -7.918 3.658 19.620 1.00 92.75 86 LYS A N 1
ATOM 670 C CA . LYS A 1 86 ? -9.114 4.306 20.201 1.00 92.75 86 LYS A CA 1
ATOM 671 C C . LYS A 1 86 ? -9.928 3.389 21.115 1.00 92.75 86 LYS A C 1
ATOM 673 O O . LYS A 1 86 ? -10.705 3.893 21.920 1.00 92.75 86 LYS A O 1
ATOM 678 N N . ALA A 1 87 ? -9.747 2.069 21.032 1.00 88.62 87 ALA A N 1
ATOM 679 C CA . ALA A 1 87 ? -10.340 1.124 21.977 1.00 88.62 87 ALA A CA 1
ATOM 680 C C . ALA A 1 87 ? -9.660 1.140 23.364 1.00 88.62 87 ALA A C 1
ATOM 682 O O . ALA A 1 87 ? -10.042 0.363 24.238 1.00 88.62 87 ALA A O 1
ATOM 683 N N . GLY A 1 88 ? -8.672 2.014 23.581 1.00 87.38 88 GLY A N 1
ATOM 684 C CA . GLY A 1 88 ? -7.975 2.162 24.851 1.00 87.38 88 GLY A CA 1
ATOM 685 C C . GLY A 1 88 ? -7.072 0.970 25.142 1.00 87.38 88 GLY A C 1
ATOM 686 O O . GLY A 1 88 ? -6.356 0.486 24.270 1.00 87.38 88 GLY A O 1
ATOM 687 N N . ASP A 1 89 ? -7.124 0.484 26.377 1.00 87.00 89 ASP A N 1
ATOM 688 C CA . ASP A 1 89 ? -6.373 -0.677 26.855 1.00 87.00 89 ASP A CA 1
ATOM 689 C C . ASP A 1 89 ? -7.026 -2.020 26.482 1.00 87.00 89 ASP A C 1
ATOM 691 O O . ASP A 1 89 ? -6.585 -3.072 26.946 1.00 87.00 89 ASP A O 1
ATOM 695 N N . TYR A 1 90 ? -8.065 -2.007 25.634 1.00 86.19 90 TYR A N 1
ATOM 696 C CA . TYR A 1 90 ? -8.757 -3.229 25.227 1.00 86.19 90 TYR A CA 1
ATOM 697 C C . TYR A 1 90 ? -7.883 -4.148 24.351 1.00 86.19 90 TYR A C 1
ATOM 699 O O . TYR A 1 90 ? -8.037 -5.369 24.388 1.00 86.19 90 TYR A O 1
ATOM 707 N N . TYR A 1 91 ? -6.964 -3.573 23.567 1.00 86.81 91 TYR A N 1
ATOM 708 C CA . TYR A 1 91 ? -6.037 -4.309 22.705 1.00 86.81 91 TYR A CA 1
ATOM 709 C C . TYR A 1 91 ? -4.587 -3.891 22.971 1.00 86.81 91 TYR A C 1
ATOM 711 O O . TYR A 1 91 ? -4.276 -2.702 23.005 1.00 86.81 91 TYR A O 1
ATOM 719 N N . ASP A 1 92 ? -3.683 -4.868 23.054 1.00 91.12 92 ASP A N 1
ATOM 720 C CA . ASP A 1 92 ? -2.242 -4.628 22.955 1.00 91.12 9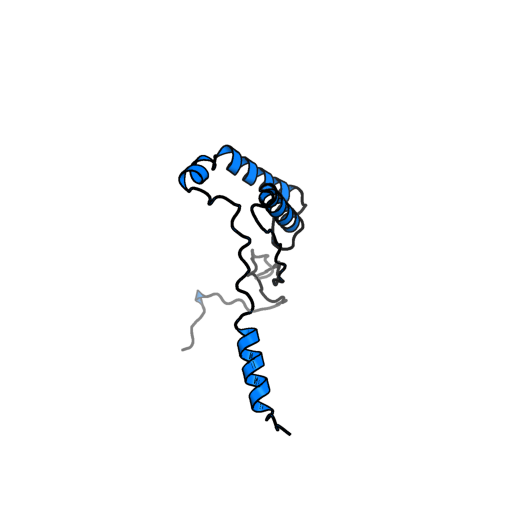2 ASP A CA 1
ATOM 721 C C . ASP A 1 92 ? -1.858 -4.545 21.465 1.00 91.12 92 ASP A C 1
ATOM 723 O O . ASP A 1 92 ? -1.822 -5.547 20.749 1.00 91.12 92 ASP A O 1
ATOM 727 N N . VAL A 1 93 ? -1.643 -3.324 20.965 1.00 93.69 93 VAL A N 1
ATOM 728 C CA . VAL A 1 93 ? -1.413 -3.053 19.534 1.00 93.69 93 VAL A CA 1
ATOM 729 C C . VAL A 1 93 ? 0.078 -2.944 19.226 1.00 93.69 93 VAL A C 1
ATOM 731 O O . VAL A 1 93 ? 0.770 -2.075 19.769 1.00 93.69 93 VAL A O 1
ATOM 734 N N . HIS A 1 94 ? 0.543 -3.768 18.286 1.00 95.69 94 HIS A N 1
ATOM 735 C CA . HIS A 1 94 ? 1.920 -3.785 17.796 1.00 95.69 94 HIS A CA 1
ATOM 736 C C . HIS A 1 94 ? 1.955 -3.770 16.266 1.00 95.69 94 HIS A C 1
ATOM 738 O O . HIS A 1 94 ? 1.214 -4.505 15.614 1.00 95.69 94 HIS A O 1
ATOM 744 N N . LEU A 1 95 ? 2.855 -2.972 15.691 1.00 96.44 95 LEU A N 1
ATOM 745 C CA . LEU A 1 95 ? 3.198 -3.073 14.276 1.00 96.44 95 LEU A CA 1
ATOM 746 C C . LEU A 1 95 ? 4.293 -4.126 14.093 1.00 96.44 95 LEU A C 1
ATOM 748 O O . LEU A 1 95 ? 5.334 -4.058 14.745 1.00 96.44 95 LEU A O 1
ATOM 752 N N . GLN A 1 96 ? 4.075 -5.073 13.183 1.00 97.38 96 GLN A N 1
ATOM 753 C CA . GLN A 1 96 ? 5.076 -6.066 12.796 1.00 97.38 96 GLN A CA 1
ATOM 754 C C . GLN A 1 96 ? 5.707 -5.664 11.453 1.00 97.38 96 GLN A C 1
ATOM 756 O O . GLN A 1 96 ? 5.080 -5.853 10.407 1.00 97.38 96 GLN A O 1
ATOM 761 N N . PRO A 1 97 ? 6.928 -5.101 11.442 1.00 95.81 97 PRO A N 1
ATOM 762 C CA . PRO A 1 97 ? 7.616 -4.809 10.194 1.00 95.81 97 PRO A CA 1
ATOM 763 C C . PRO A 1 97 ? 8.072 -6.106 9.518 1.00 95.81 97 PRO A C 1
ATOM 765 O O . PRO A 1 97 ? 8.515 -7.047 10.176 1.00 95.81 97 PRO A O 1
ATOM 768 N N . PHE A 1 98 ? 8.006 -6.135 8.190 1.00 95.75 98 PHE A N 1
ATOM 769 C CA . PHE A 1 98 ? 8.584 -7.197 7.372 1.00 95.75 98 PHE A CA 1
ATOM 770 C C . PHE A 1 98 ? 9.119 -6.620 6.062 1.00 95.75 98 PHE A C 1
ATOM 772 O O . PHE A 1 98 ? 8.711 -5.541 5.624 1.00 95.75 98 PHE A O 1
ATOM 779 N N . THR A 1 99 ? 10.029 -7.360 5.435 1.00 95.69 99 THR A N 1
ATOM 780 C CA . THR A 1 99 ? 10.599 -7.017 4.130 1.00 95.69 99 THR A CA 1
ATOM 781 C C . THR A 1 99 ? 9.935 -7.863 3.054 1.00 95.69 99 THR A C 1
ATOM 783 O O . THR A 1 99 ? 9.793 -9.073 3.213 1.00 95.69 99 THR A O 1
ATOM 786 N N . ALA A 1 100 ? 9.555 -7.231 1.946 1.00 91.44 100 ALA A N 1
ATOM 787 C CA . ALA A 1 100 ? 9.039 -7.903 0.762 1.00 91.44 100 ALA A CA 1
ATOM 788 C C . ALA A 1 100 ? 9.750 -7.376 -0.483 1.00 91.44 100 ALA A C 1
ATOM 790 O O . ALA A 1 100 ? 10.065 -6.187 -0.569 1.00 91.44 100 ALA A O 1
ATOM 791 N N . THR A 1 101 ? 9.983 -8.256 -1.453 1.00 91.88 101 THR A N 1
ATOM 792 C CA . THR A 1 101 ? 10.505 -7.854 -2.759 1.00 91.88 101 THR A CA 1
ATOM 793 C C . THR A 1 101 ? 9.442 -7.044 -3.491 1.00 91.88 101 THR A C 1
ATOM 795 O O . THR A 1 101 ? 8.288 -7.456 -3.580 1.00 91.88 101 THR A O 1
ATOM 798 N N . TYR A 1 102 ? 9.834 -5.891 -4.024 1.00 87.69 102 TYR A N 1
ATOM 799 C CA . TYR A 1 102 ? 8.998 -5.066 -4.888 1.00 87.69 102 TYR A CA 1
ATOM 800 C C . TYR A 1 102 ? 9.613 -5.026 -6.280 1.00 87.69 102 TYR A C 1
ATOM 802 O O . TYR A 1 102 ? 10.825 -4.857 -6.416 1.00 87.69 102 TYR A O 1
ATOM 810 N N . ALA A 1 103 ? 8.779 -5.168 -7.305 1.00 86.31 103 ALA A N 1
ATOM 811 C CA . ALA A 1 103 ? 9.208 -5.056 -8.685 1.00 86.31 103 ALA A CA 1
ATOM 812 C C . ALA A 1 103 ? 8.170 -4.277 -9.494 1.00 86.31 103 ALA A C 1
ATOM 814 O O . ALA A 1 103 ? 6.974 -4.572 -9.456 1.00 86.31 103 ALA A O 1
ATOM 815 N N . GLN A 1 104 ? 8.648 -3.276 -10.224 1.00 85.06 104 GLN A N 1
ATOM 816 C CA . GLN A 1 104 ? 7.870 -2.475 -11.154 1.00 85.06 104 GLN A CA 1
ATOM 817 C C . GLN A 1 104 ? 8.608 -2.483 -12.487 1.00 85.06 104 GLN A C 1
ATOM 819 O O . GLN A 1 104 ? 9.811 -2.235 -12.525 1.00 85.06 104 GLN A O 1
ATOM 824 N N . HIS A 1 105 ? 7.889 -2.788 -13.564 1.00 89.12 105 HIS A N 1
ATOM 825 C CA . HIS A 1 105 ? 8.478 -2.981 -14.884 1.00 89.12 105 HIS A CA 1
ATOM 826 C C . HIS A 1 105 ? 7.681 -2.223 -15.939 1.00 89.12 105 HIS A C 1
ATOM 828 O O . HIS A 1 105 ? 6.452 -2.161 -15.872 1.00 89.12 105 HIS A O 1
ATOM 834 N N . SER A 1 106 ? 8.379 -1.726 -16.950 1.00 91.56 106 SER A N 1
ATOM 835 C CA . SER A 1 106 ? 7.816 -1.285 -18.224 1.00 91.56 106 SER A CA 1
ATOM 836 C C . SER A 1 106 ? 8.364 -2.167 -19.344 1.00 91.56 106 SER A C 1
ATOM 838 O O . SER A 1 106 ? 9.426 -2.772 -19.197 1.00 91.56 106 SER A O 1
ATOM 840 N N . SER A 1 107 ? 7.634 -2.263 -20.452 1.00 94.50 107 SER A N 1
ATOM 841 C CA . SER A 1 107 ? 8.096 -2.953 -21.654 1.00 94.50 107 SER A CA 1
ATOM 842 C C . SER A 1 107 ? 7.828 -2.112 -22.886 1.00 94.50 107 SER A C 1
ATOM 844 O O . SER A 1 107 ? 6.791 -1.461 -23.000 1.00 94.50 107 SER A O 1
ATOM 846 N N . GLU A 1 108 ? 8.750 -2.207 -23.830 1.00 95.00 108 GLU A N 1
ATOM 847 C CA . GLU A 1 108 ? 8.587 -1.742 -25.196 1.00 95.00 108 GLU A CA 1
ATOM 848 C C . GLU A 1 108 ? 8.767 -2.956 -26.105 1.00 95.00 108 GLU A C 1
ATOM 850 O O . GLU A 1 108 ? 9.637 -3.794 -25.872 1.00 95.00 108 GLU A O 1
ATOM 855 N N . LEU A 1 109 ? 7.898 -3.091 -27.104 1.00 94.00 109 LEU A N 1
ATOM 856 C CA . LEU A 1 109 ? 7.955 -4.174 -28.078 1.00 94.00 109 LEU A CA 1
ATOM 857 C C . LEU A 1 109 ? 7.732 -3.573 -29.458 1.00 94.00 109 LEU A C 1
ATOM 859 O O . LEU A 1 109 ? 6.766 -2.837 -29.656 1.00 94.00 109 LEU A O 1
ATOM 863 N N . ALA A 1 110 ? 8.594 -3.915 -30.407 1.00 94.31 110 ALA A N 1
ATOM 864 C CA . ALA A 1 110 ? 8.397 -3.610 -31.813 1.00 94.31 110 ALA A CA 1
ATOM 865 C C . ALA A 1 110 ? 8.542 -4.892 -32.636 1.00 94.31 110 ALA A C 1
ATOM 867 O O . ALA A 1 110 ? 9.461 -5.675 -32.406 1.00 94.31 110 ALA A O 1
ATOM 868 N N . ILE A 1 111 ? 7.629 -5.102 -33.582 1.00 92.38 111 ILE A N 1
ATOM 869 C CA . ILE A 1 111 ? 7.672 -6.198 -34.558 1.00 92.38 111 ILE A CA 1
ATOM 870 C C . ILE A 1 111 ? 7.737 -5.534 -35.927 1.00 92.38 111 ILE A C 1
ATOM 872 O O . ILE A 1 111 ? 6.915 -4.667 -36.208 1.00 92.38 111 ILE A O 1
ATOM 876 N N . ASP A 1 112 ? 8.738 -5.872 -36.739 1.00 91.62 112 ASP A N 1
ATOM 877 C CA . ASP A 1 112 ? 8.978 -5.238 -38.046 1.00 91.62 112 ASP A CA 1
ATOM 878 C C . ASP A 1 112 ? 8.995 -3.697 -37.961 1.00 91.62 112 ASP A C 1
ATOM 880 O O . ASP A 1 112 ? 8.357 -2.983 -38.738 1.00 9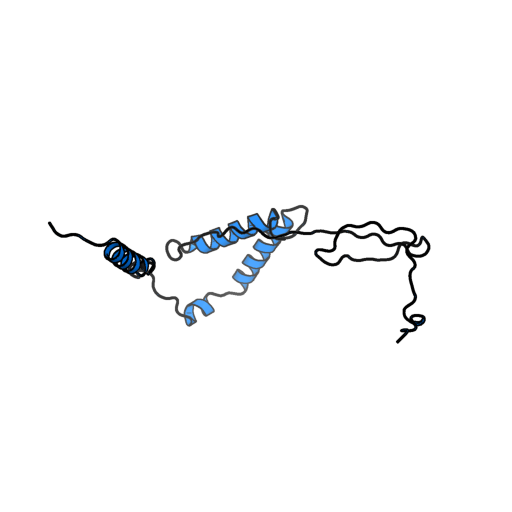1.62 112 ASP A O 1
ATOM 884 N N . ASN A 1 113 ? 9.691 -3.179 -36.940 1.00 91.56 113 ASN A N 1
ATOM 885 C CA . ASN A 1 113 ? 9.790 -1.755 -36.601 1.00 91.56 113 ASN A CA 1
ATOM 886 C C . ASN A 1 113 ? 8.450 -1.073 -36.258 1.00 91.56 113 ASN A C 1
ATOM 888 O O . ASN A 1 113 ? 8.404 0.150 -36.126 1.00 91.56 113 ASN A O 1
ATOM 892 N N . GLN A 1 114 ? 7.372 -1.838 -36.060 1.00 94.50 114 GLN A N 1
ATOM 893 C CA . GLN A 1 114 ? 6.073 -1.323 -35.638 1.00 94.50 114 GLN A CA 1
ATOM 894 C C . GLN A 1 114 ? 5.881 -1.488 -34.125 1.00 94.50 114 GLN A C 1
ATOM 896 O O . GLN A 1 114 ? 5.890 -2.624 -33.630 1.00 94.50 114 GLN A O 1
ATOM 901 N N . PRO A 1 115 ? 5.667 -0.388 -33.372 1.00 96.25 115 PRO A N 1
ATOM 902 C CA . PRO A 1 115 ? 5.340 -0.457 -31.955 1.00 96.25 115 PRO A CA 1
ATOM 903 C C . PRO A 1 115 ? 4.122 -1.349 -31.714 1.00 96.25 115 PRO A C 1
ATOM 905 O O . PRO A 1 115 ? 3.044 -1.137 -32.266 1.00 96.25 115 PRO A O 1
ATOM 908 N N . THR A 1 116 ? 4.298 -2.352 -30.867 1.00 94.25 116 THR A N 1
ATOM 909 C CA . THR A 1 116 ? 3.278 -3.336 -30.519 1.00 94.25 116 THR A CA 1
ATOM 910 C C . THR A 1 116 ? 2.967 -3.221 -29.037 1.00 94.25 116 THR A C 1
ATOM 912 O O . THR A 1 116 ? 3.862 -3.141 -28.193 1.00 94.25 116 THR A O 1
ATOM 915 N N . LYS A 1 117 ? 1.674 -3.225 -28.698 1.00 95.31 117 LYS A N 1
ATOM 916 C CA . LYS A 1 117 ? 1.238 -3.166 -27.304 1.00 95.31 117 LYS A CA 1
ATOM 917 C C . LYS A 1 117 ? 1.788 -4.372 -26.544 1.00 95.31 117 LYS A C 1
ATOM 919 O O . LYS A 1 117 ? 1.470 -5.512 -26.871 1.00 95.31 117 LYS A O 1
ATOM 924 N N . SER A 1 118 ? 2.562 -4.103 -25.502 1.00 93.50 118 SER A N 1
ATOM 925 C CA . SER A 1 118 ? 3.091 -5.112 -24.594 1.00 93.50 118 SER A CA 1
ATOM 926 C C . SER A 1 118 ? 2.722 -4.778 -23.154 1.00 93.50 118 SER A C 1
ATOM 928 O O . SER A 1 118 ? 2.378 -3.644 -22.817 1.00 93.50 118 SER A O 1
ATOM 930 N N . VAL A 1 119 ? 2.743 -5.806 -22.317 1.00 92.56 119 VAL A N 1
ATOM 931 C CA . VAL A 1 119 ? 2.620 -5.696 -20.866 1.00 92.56 119 VAL A CA 1
ATOM 932 C C . VAL A 1 119 ? 3.675 -6.592 -20.240 1.00 92.56 119 VAL A C 1
ATOM 934 O O . VAL A 1 119 ? 4.061 -7.609 -20.818 1.00 92.56 119 VAL A O 1
ATOM 937 N N . THR A 1 120 ? 4.136 -6.218 -19.056 1.00 93.06 120 THR A N 1
ATOM 938 C CA . THR A 1 120 ? 5.124 -6.985 -18.303 1.00 93.06 120 THR A CA 1
ATOM 939 C C . THR A 1 120 ? 4.440 -7.964 -17.358 1.00 93.06 120 THR A C 1
ATOM 941 O O . THR A 1 120 ? 3.392 -7.669 -16.779 1.00 93.06 120 THR A O 1
ATOM 944 N N . PHE A 1 121 ? 5.054 -9.131 -17.159 1.00 91.56 121 PHE A N 1
ATOM 945 C CA . PHE A 1 121 ? 4.725 -9.981 -16.017 1.00 91.56 121 PHE A CA 1
ATOM 946 C C . PHE A 1 121 ? 5.464 -9.466 -14.778 1.00 91.56 121 PHE A C 1
ATOM 948 O O . PHE A 1 121 ? 6.611 -9.014 -14.868 1.00 91.56 121 PHE A O 1
ATOM 955 N N . THR A 1 122 ? 4.826 -9.538 -13.610 1.00 90.69 122 THR A N 1
ATOM 956 C CA . THR A 1 122 ? 5.457 -9.154 -12.341 1.00 90.69 122 THR A CA 1
ATOM 957 C C . THR A 1 122 ? 6.706 -10.007 -12.093 1.00 90.69 122 THR A C 1
ATOM 959 O O . THR A 1 122 ? 6.654 -11.221 -12.270 1.00 90.69 122 THR A O 1
ATOM 962 N N . TYR A 1 123 ? 7.807 -9.376 -11.674 1.00 92.00 123 TYR A N 1
ATOM 963 C CA . TYR A 1 123 ? 9.123 -9.997 -11.447 1.00 92.00 123 TYR A CA 1
ATOM 964 C C . TYR A 1 123 ? 9.842 -10.511 -12.702 1.00 92.00 123 TYR A C 1
ATOM 966 O O . TYR A 1 123 ? 10.796 -11.282 -12.584 1.00 92.00 123 TYR A O 1
ATOM 974 N N . SER A 1 124 ? 9.433 -10.078 -13.898 1.00 92.19 124 SER A N 1
ATOM 975 C CA . SER A 1 124 ? 10.199 -10.388 -15.111 1.00 92.19 124 SER A CA 1
ATOM 976 C C . SER A 1 124 ? 11.609 -9.796 -15.015 1.00 92.19 124 SER A C 1
ATOM 978 O O . SER A 1 124 ? 11.758 -8.650 -14.580 1.00 92.19 124 SER A O 1
ATOM 980 N N . PRO A 1 125 ? 12.655 -10.530 -15.427 1.00 91.06 125 PRO A N 1
ATOM 981 C CA . PRO A 1 125 ? 13.993 -9.966 -15.493 1.00 91.06 125 PRO A CA 1
ATOM 982 C C . PRO A 1 125 ? 14.043 -8.837 -16.526 1.00 91.06 125 PRO A C 1
ATOM 984 O O . PRO A 1 125 ? 13.326 -8.851 -17.528 1.00 91.06 125 PRO A O 1
ATOM 987 N N . ASN A 1 126 ? 14.924 -7.868 -16.290 1.00 91.44 126 ASN A N 1
ATOM 988 C CA . ASN A 1 126 ? 15.221 -6.850 -17.290 1.00 91.44 126 ASN A CA 1
ATOM 989 C C . ASN A 1 126 ? 16.044 -7.471 -18.425 1.00 91.44 126 ASN A C 1
ATOM 991 O O . ASN A 1 126 ? 16.916 -8.307 -18.185 1.00 91.44 126 ASN A O 1
ATOM 995 N N . GLY A 1 127 ? 15.796 -7.029 -19.653 1.00 91.94 127 GLY A N 1
ATOM 996 C CA . GLY A 1 127 ? 16.546 -7.460 -20.824 1.00 91.94 127 GLY A CA 1
ATOM 997 C C . GLY A 1 127 ? 16.247 -6.583 -22.032 1.00 91.94 127 GLY A C 1
ATOM 998 O O . GLY A 1 127 ? 15.201 -5.939 -22.095 1.00 91.94 127 GLY A O 1
ATOM 999 N N . GLN A 1 128 ? 17.176 -6.569 -22.983 1.00 94.12 128 GLN A N 1
ATOM 1000 C CA . GLN A 1 128 ? 17.001 -5.946 -24.289 1.00 94.12 128 GLN A CA 1
ATOM 1001 C C . GLN A 1 128 ? 17.314 -6.993 -25.353 1.00 94.12 1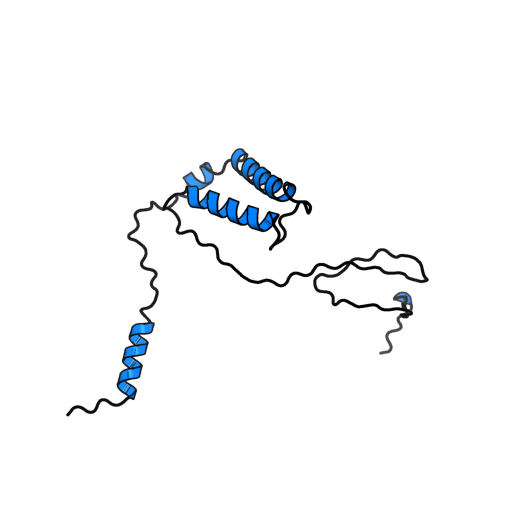28 GLN A C 1
ATOM 1003 O O . GLN A 1 128 ? 18.372 -7.621 -25.318 1.00 94.12 128 GLN A O 1
ATOM 1008 N N . PHE A 1 129 ? 16.385 -7.182 -26.284 1.00 91.69 129 PHE A N 1
ATOM 1009 C CA . PHE A 1 129 ? 16.490 -8.167 -27.352 1.00 91.69 129 PHE A CA 1
ATOM 1010 C C . PHE A 1 129 ? 16.233 -7.453 -28.675 1.00 91.69 129 PHE A C 1
ATOM 1012 O O . PHE A 1 129 ? 15.135 -6.952 -28.903 1.00 91.69 129 PHE A O 1
ATOM 1019 N N . ASN A 1 130 ? 17.257 -7.394 -29.522 1.00 92.12 130 ASN A N 1
ATOM 1020 C CA . ASN A 1 130 ? 17.182 -6.815 -30.862 1.00 92.12 130 ASN A CA 1
ATOM 1021 C C . ASN A 1 130 ? 17.266 -7.946 -31.894 1.00 92.12 130 ASN A C 1
ATOM 1023 O O . ASN A 1 130 ? 17.796 -9.016 -31.589 1.00 92.12 130 ASN A O 1
ATOM 1027 N N . ASP A 1 131 ? 16.704 -7.731 -33.084 1.00 89.12 131 ASP A N 1
ATOM 1028 C CA . ASP A 1 131 ? 16.782 -8.657 -34.228 1.00 89.12 131 ASP A CA 1
ATOM 1029 C C . ASP A 1 131 ? 16.371 -10.109 -33.905 1.00 89.12 131 ASP A C 1
ATOM 1031 O O . ASP A 1 131 ? 16.865 -11.082 -34.477 1.00 89.12 131 ASP A O 1
ATOM 1035 N N . THR A 1 132 ? 15.449 -10.274 -32.952 1.00 89.75 132 THR A N 1
ATOM 1036 C CA . THR A 1 132 ? 14.986 -11.589 -32.506 1.00 89.75 132 THR A CA 1
ATOM 1037 C C . THR A 1 132 ? 13.917 -12.119 -33.452 1.00 89.75 132 THR A C 1
ATOM 1039 O O . THR A 1 132 ? 12.910 -11.460 -33.707 1.00 89.75 132 THR A O 1
ATOM 1042 N N . LYS A 1 133 ? 14.110 -13.342 -33.955 1.00 85.38 133 LYS A N 1
ATOM 1043 C CA . LYS A 1 133 ? 13.160 -13.977 -34.870 1.00 85.38 133 LYS A CA 1
ATOM 1044 C C . LYS A 1 133 ? 11.835 -14.262 -34.160 1.00 85.38 133 LYS A C 1
ATOM 1046 O O . LYS A 1 133 ? 11.764 -15.123 -33.286 1.00 85.38 133 LYS A O 1
ATOM 1051 N N . VAL A 1 134 ? 10.775 -13.591 -34.597 1.00 83.75 134 VAL A N 1
ATOM 1052 C CA . VAL A 1 134 ? 9.401 -13.903 -34.190 1.00 83.75 134 VAL A CA 1
ATOM 1053 C C . VAL A 1 134 ? 8.868 -15.008 -35.102 1.00 83.75 134 VAL A C 1
ATOM 1055 O O . VAL A 1 134 ? 9.000 -14.938 -36.323 1.00 83.75 134 VAL A O 1
ATOM 1058 N N . VAL A 1 135 ? 8.288 -16.058 -34.519 1.00 81.06 135 VAL A N 1
ATOM 1059 C CA . VAL A 1 135 ? 7.701 -17.175 -35.271 1.00 81.06 135 VAL A CA 1
ATOM 1060 C C . VAL A 1 135 ? 6.190 -17.147 -35.101 1.00 81.06 135 VAL A C 1
ATOM 1062 O O . VAL A 1 135 ? 5.681 -17.127 -33.982 1.00 81.06 135 VAL A O 1
ATOM 1065 N N . VAL A 1 136 ? 5.461 -17.173 -36.217 1.00 77.88 136 VAL A N 1
ATOM 1066 C CA . VAL A 1 136 ? 4.004 -17.315 -36.196 1.00 77.88 136 VAL A CA 1
ATOM 1067 C C . VAL A 1 136 ? 3.666 -18.724 -35.713 1.00 77.88 136 VAL A C 1
ATOM 1069 O O . VAL A 1 136 ? 4.077 -19.703 -36.334 1.00 77.88 136 VAL A O 1
ATOM 1072 N N . LEU A 1 137 ? 2.890 -18.841 -34.631 1.00 71.19 137 LEU A N 1
ATOM 1073 C CA . LEU A 1 137 ? 2.540 -20.133 -34.020 1.00 71.19 137 LEU A CA 1
ATOM 1074 C C . LEU A 1 137 ? 1.895 -21.121 -35.009 1.00 71.19 137 LEU A C 1
ATOM 1076 O O . LEU A 1 137 ? 2.149 -22.316 -34.923 1.00 71.19 137 LEU A O 1
ATOM 1080 N N . ALA A 1 138 ? 1.141 -20.638 -36.002 1.00 72.75 138 ALA A N 1
ATOM 1081 C CA . ALA A 1 138 ? 0.560 -21.478 -37.058 1.00 72.75 138 ALA A CA 1
ATOM 1082 C C . ALA A 1 138 ? 1.605 -22.175 -37.958 1.00 72.75 138 ALA A C 1
ATOM 1084 O O . ALA A 1 138 ? 1.282 -23.128 -38.661 1.00 72.75 138 ALA A O 1
ATOM 1085 N N . GLN A 1 139 ? 2.854 -21.708 -37.944 1.00 60.03 139 GLN A N 1
ATOM 1086 C CA . GLN A 1 139 ? 3.977 -22.271 -38.696 1.00 60.03 139 GLN A CA 1
ATOM 1087 C C . GLN A 1 139 ? 4.931 -23.078 -37.802 1.00 60.03 139 GLN A C 1
ATOM 1089 O O . GLN A 1 139 ? 5.940 -23.594 -38.288 1.00 60.03 139 GLN A O 1
ATOM 1094 N N . LEU A 1 140 ? 4.624 -23.211 -36.505 1.00 57.12 140 LEU A N 1
ATOM 1095 C CA . LEU A 1 140 ? 5.404 -24.024 -35.583 1.00 57.12 140 LEU A CA 1
ATOM 1096 C C . LEU A 1 140 ? 5.090 -25.505 -35.835 1.00 57.12 140 LEU A C 1
ATOM 1098 O O . LEU A 1 140 ? 4.182 -26.084 -35.242 1.00 57.12 140 LEU A O 1
ATOM 1102 N N . LYS A 1 141 ? 5.844 -26.137 -36.737 1.00 62.91 141 LYS A N 1
ATOM 1103 C CA . LYS A 1 141 ? 5.865 -27.599 -36.826 1.00 62.91 141 LYS A CA 1
ATOM 1104 C C . LYS A 1 141 ? 6.660 -28.125 -35.638 1.00 62.91 141 LYS A C 1
ATOM 1106 O O . LYS A 1 141 ? 7.878 -27.967 -35.596 1.00 62.91 141 LYS A O 1
ATOM 1111 N N . LEU A 1 142 ? 5.965 -28.722 -34.673 1.00 56.88 142 LEU A N 1
ATOM 1112 C CA . LEU A 1 142 ? 6.597 -29.480 -33.601 1.00 56.88 142 LEU A CA 1
ATOM 1113 C C . LEU A 1 142 ? 7.334 -30.655 -34.261 1.00 56.88 142 LEU A C 1
ATOM 1115 O O . LEU A 1 142 ? 6.699 -31.567 -34.786 1.00 56.88 142 LEU A O 1
ATOM 1119 N N . GLN A 1 143 ? 8.661 -30.584 -34.328 1.00 59.28 143 GLN A N 1
ATOM 1120 C CA . GLN A 1 143 ? 9.475 -31.737 -34.696 1.00 59.28 143 GLN A CA 1
ATOM 1121 C C . GLN A 1 143 ? 9.501 -32.656 -33.472 1.00 59.28 143 GLN A C 1
ATOM 1123 O O . GLN A 1 143 ? 10.251 -32.405 -32.530 1.00 59.28 143 GLN A O 1
ATOM 1128 N N . LEU A 1 144 ? 8.590 -33.632 -33.460 1.00 44.97 144 LEU A N 1
ATOM 1129 C CA . LEU A 1 144 ? 8.648 -34.816 -32.601 1.00 44.97 144 LEU A CA 1
ATOM 1130 C C . LEU A 1 144 ? 9.467 -35.902 -33.298 1.00 44.97 144 LEU A C 1
ATOM 1132 O O . LEU A 1 144 ? 9.330 -36.014 -34.540 1.00 44.97 144 LEU A O 1
#

Foldseek 3Di:
DDDDDPVVVVVVVVVVVVPPDPPPPDPDPDDDDDPVVVVVPDDPVVVVVVVVVLQVLLCVDPNSDCPPPDSSVVVVVVVVQVVVCVVPPNDDDDDDDDDDDADDDDDWDDDPNHTDDDDDDGPDDDDDDPPDDDDDPVPDDPPD

Organism: NCBI:txid49012

Secondary structure (DSSP, 8-state):
-----THHHHHHHHHHHTTTT--------SPPPPHHHHHHH--HHHHHHHHHHHHHHHHTSTT-S--TTSHHHHHHHHHHHHHHHTTGGGS------------------EETTEE----PPTTPPP----S-----GGG-----